Protein AF-A0A094PTX5-F1 (afdb_monomer)

pLDDT: mean 77.95, std 14.55, range [34.12, 91.06]

Secondary structure (DSSP, 8-state):
---------EEEE-TTS-EEEEESS-TTTSS-EEEEE-SS--TTS-SEEEEE-PPP-

Radius of gyration: 12.86 Å; Cα contacts (8 Å, |Δi|>4): 88; chains: 1; bounding box: 32×24×28 Å

Nearest PDB structures (foldseek):
  6yw7-assembly1_D  TM=5.124E-01  e=1.181E+00  Homo sapiens
  8p94-assembly1_D  TM=5.013E-01  e=1.416E+00  Homo sapiens
  1tyq-assembly1_D  TM=5.067E-01  e=1.597E+00  Bos taurus
  7tpt-assembly1_D  TM=5.651E-01  e=4.194E+00  Bos taurus
  5oqm-assembly1_l  TM=2.966E-01  e=2.160E+00  Saccharomyces cerevisiae S288C

Solvent-accessible surface area (backbone atoms only — not comparable to full-atom values): 3604 Å² total; per-residue (Å²): 131,88,80,76,74,99,55,72,73,43,75,50,76,46,97,85,59,30,36,40,35,41,31,67,58,33,96,87,78,58,34,33,27,41,38,40,37,45,74,60,71,50,94,95,45,71,47,58,48,76,51,74,57,71,86,83,132

Organism: NCBI:txid449393

Sequence (57 aa):
MAQLPKAGAMTAVFKDGSRVNFRPTSSSDGSPVIEIAFPKPTRGVPATQKIHFVEDK

Structure (mmCIF, N/CA/C/O backbone):
data_AF-A0A094PTX5-F1
#
_entry.id   AF-A0A094PTX5-F1
#
loop_
_atom_site.group_PDB
_atom_site.id
_atom_site.type_symbol
_atom_site.label_atom_id
_atom_site.label_alt_id
_atom_site.label_comp_id
_atom_site.label_asym_id
_atom_site.label_entity_id
_atom_site.label_seq_id
_atom_site.pdbx_PDB_ins_code
_atom_site.Cartn_x
_atom_site.Cartn_y
_atom_site.Cartn_z
_atom_site.occupancy
_atom_site.B_iso_or_equiv
_atom_site.auth_seq_id
_atom_site.auth_comp_id
_atom_site.auth_asym_id
_atom_site.auth_atom_id
_atom_site.pdbx_PDB_model_num
ATOM 1 N N . MET A 1 1 ? 18.682 -7.816 -6.274 1.00 34.12 1 MET A N 1
ATOM 2 C CA . MET A 1 1 ? 17.474 -7.156 -6.810 1.00 34.12 1 MET A CA 1
ATOM 3 C C . MET A 1 1 ? 16.264 -7.838 -6.194 1.00 34.12 1 MET A C 1
ATOM 5 O O . MET A 1 1 ? 16.101 -9.035 -6.402 1.00 34.12 1 MET A O 1
ATOM 9 N N . ALA A 1 2 ? 15.487 -7.145 -5.361 1.00 38.53 2 ALA A N 1
ATOM 10 C CA . ALA A 1 2 ? 14.258 -7.716 -4.815 1.00 38.53 2 ALA A CA 1
ATOM 11 C C . ALA A 1 2 ? 13.200 -7.701 -5.924 1.00 38.53 2 ALA A C 1
ATOM 13 O O . ALA A 1 2 ? 12.687 -6.648 -6.292 1.00 38.53 2 ALA A O 1
ATOM 14 N N . GLN A 1 3 ? 12.935 -8.865 -6.511 1.00 37.03 3 GLN A N 1
ATOM 15 C CA . GLN A 1 3 ? 11.920 -9.006 -7.543 1.00 37.03 3 GLN A CA 1
ATOM 16 C C . GLN A 1 3 ? 10.545 -8.965 -6.873 1.00 37.03 3 GLN A C 1
ATOM 18 O O . GLN A 1 3 ? 10.103 -9.947 -6.277 1.00 37.03 3 GLN A O 1
ATOM 23 N N . LEU A 1 4 ? 9.887 -7.805 -6.940 1.00 49.84 4 LEU A N 1
ATOM 24 C CA . LEU A 1 4 ? 8.480 -7.682 -6.571 1.00 49.84 4 LEU A CA 1
ATOM 25 C C . LEU A 1 4 ? 7.668 -8.658 -7.439 1.00 49.84 4 LEU A C 1
ATOM 27 O O . LEU A 1 4 ? 7.876 -8.705 -8.658 1.00 49.84 4 LEU A O 1
ATOM 31 N N . PRO A 1 5 ? 6.779 -9.474 -6.845 1.00 46.81 5 PRO A N 1
ATOM 32 C CA . PRO A 1 5 ? 5.983 -10.418 -7.609 1.00 46.81 5 PRO A CA 1
ATOM 33 C C . PRO A 1 5 ? 5.177 -9.664 -8.671 1.00 46.81 5 PRO A C 1
ATOM 35 O O . PRO A 1 5 ? 4.688 -8.561 -8.429 1.00 46.81 5 PRO A O 1
ATOM 38 N N . LYS A 1 6 ? 5.035 -10.279 -9.851 1.00 52.38 6 LYS A N 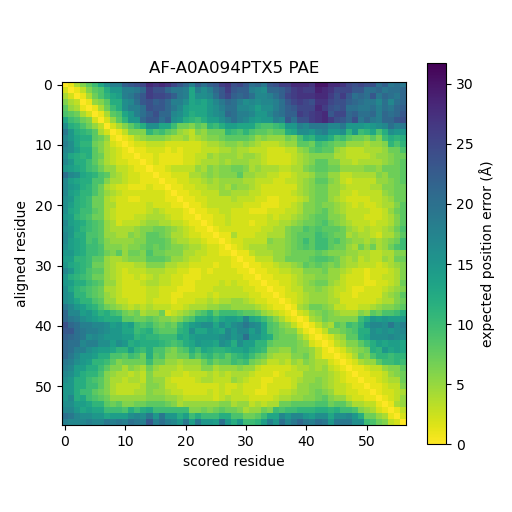1
ATOM 39 C CA . LYS A 1 6 ? 4.149 -9.857 -10.950 1.00 52.38 6 LYS A CA 1
ATOM 40 C C . LYS A 1 6 ? 2.687 -9.975 -10.481 1.00 52.38 6 LYS A C 1
ATOM 42 O O . LYS A 1 6 ? 1.947 -10.853 -10.907 1.00 52.38 6 LYS A O 1
ATOM 47 N N . ALA A 1 7 ? 2.295 -9.161 -9.514 1.00 51.44 7 ALA A N 1
ATOM 48 C CA . ALA A 1 7 ? 0.996 -9.212 -8.878 1.00 51.44 7 ALA A CA 1
ATOM 49 C C . ALA A 1 7 ? 0.197 -8.002 -9.351 1.00 51.44 7 ALA A C 1
ATOM 51 O O . ALA A 1 7 ? 0.660 -6.865 -9.249 1.00 51.44 7 ALA A O 1
ATOM 52 N N . GLY A 1 8 ? -1.006 -8.242 -9.879 1.00 62.84 8 GLY A N 1
ATOM 53 C CA . GLY A 1 8 ? -2.012 -7.189 -9.998 1.00 62.84 8 GLY A CA 1
ATOM 54 C C . GLY A 1 8 ? -2.221 -6.495 -8.648 1.00 62.84 8 GLY A C 1
ATOM 55 O O . GLY A 1 8 ? -1.733 -6.970 -7.623 1.00 62.84 8 GLY A O 1
ATOM 56 N N . ALA A 1 9 ? -2.920 -5.360 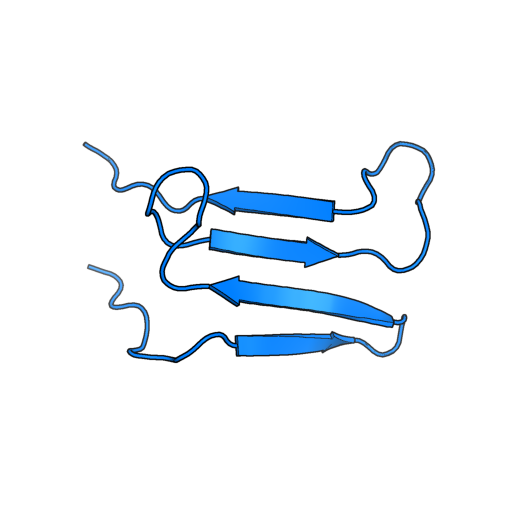-8.639 1.00 67.94 9 ALA A N 1
ATOM 57 C CA . ALA A 1 9 ? -3.170 -4.623 -7.402 1.00 67.94 9 ALA A CA 1
ATOM 58 C C . ALA A 1 9 ? -3.633 -5.577 -6.280 1.00 67.94 9 ALA A C 1
ATOM 60 O O . ALA A 1 9 ? -4.608 -6.310 -6.453 1.00 67.94 9 ALA A O 1
ATOM 61 N N . MET A 1 10 ? -2.897 -5.610 -5.165 1.00 80.75 10 MET A N 1
ATOM 62 C CA . MET A 1 10 ? -3.213 -6.475 -4.025 1.00 80.75 10 MET A CA 1
ATOM 63 C C . MET A 1 10 ? -3.809 -5.623 -2.918 1.00 80.75 10 MET A C 1
ATOM 65 O O . MET A 1 10 ? -3.226 -4.612 -2.535 1.00 80.75 10 MET A O 1
ATOM 69 N N . THR A 1 11 ? -4.941 -6.053 -2.372 1.00 85.81 11 THR A N 1
ATOM 70 C CA . THR A 1 11 ? -5.591 -5.383 -1.246 1.00 85.81 11 THR A CA 1
ATOM 71 C C . THR A 1 11 ? -5.660 -6.333 -0.061 1.00 85.81 11 THR A C 1
ATOM 73 O O . THR A 1 11 ? -6.261 -7.402 -0.151 1.00 85.81 11 THR A O 1
ATOM 76 N N . ALA A 1 12 ? -5.081 -5.923 1.063 1.00 87.38 12 ALA A N 1
ATOM 77 C CA . ALA A 1 12 ? -5.289 -6.542 2.363 1.00 87.38 12 ALA A CA 1
ATOM 78 C C . ALA A 1 12 ? -6.245 -5.673 3.186 1.00 87.38 12 ALA A C 1
ATOM 80 O O . ALA A 1 12 ? -6.085 -4.453 3.250 1.00 87.38 12 ALA A O 1
ATOM 81 N N . VAL A 1 13 ? -7.235 -6.300 3.820 1.00 88.81 13 VAL A N 1
ATOM 82 C CA . VAL A 1 13 ? -8.184 -5.637 4.722 1.00 88.81 13 VAL A CA 1
ATOM 83 C C . VAL A 1 13 ? -8.027 -6.239 6.110 1.00 88.81 13 VAL A C 1
ATOM 85 O O . VAL A 1 13 ? -8.088 -7.457 6.273 1.00 88.81 13 VAL A O 1
ATOM 88 N N . PHE A 1 14 ? -7.820 -5.389 7.109 1.00 87.75 14 PHE A N 1
ATOM 89 C CA . PHE A 1 14 ? -7.631 -5.803 8.494 1.00 87.75 14 PHE A CA 1
ATOM 90 C C . PHE A 1 14 ? -8.954 -5.757 9.264 1.00 87.75 14 PHE A C 1
ATOM 92 O O . PHE A 1 14 ? -9.919 -5.105 8.862 1.00 87.75 14 PHE A O 1
ATOM 99 N N . LYS A 1 15 ? -9.002 -6.456 10.406 1.00 87.94 15 LYS A N 1
ATOM 100 C CA . LYS A 1 15 ? -10.209 -6.561 11.249 1.00 87.94 15 LYS A CA 1
ATOM 101 C C . LYS A 1 15 ? -10.699 -5.214 11.786 1.00 87.94 15 LYS A C 1
ATOM 103 O O . LYS A 1 15 ? -11.880 -5.074 12.077 1.00 87.94 15 LYS A O 1
ATOM 108 N N . ASP A 1 16 ? -9.803 -4.243 11.923 1.00 84.56 16 ASP A N 1
ATOM 109 C CA . ASP A 1 16 ? -10.128 -2.885 12.363 1.00 84.56 16 ASP A CA 1
ATOM 110 C C . ASP A 1 16 ? -10.736 -2.015 11.246 1.00 84.56 16 ASP A C 1
ATOM 112 O O . ASP A 1 16 ? -11.155 -0.890 11.512 1.00 84.56 16 ASP A O 1
ATOM 116 N N . GLY A 1 17 ? -10.814 -2.535 10.015 1.00 84.69 17 GLY A N 1
ATOM 117 C CA . GLY A 1 17 ? -11.310 -1.847 8.826 1.00 84.69 17 GLY A CA 1
ATOM 118 C C . GLY A 1 17 ? -10.229 -1.118 8.026 1.00 84.69 17 GLY A C 1
ATOM 119 O O . GLY A 1 17 ? -10.545 -0.548 6.978 1.00 84.69 17 GLY A O 1
ATOM 120 N N . SER A 1 18 ? -8.973 -1.126 8.486 1.00 86.19 18 SER A N 1
ATOM 121 C CA . SER A 1 18 ? -7.851 -0.574 7.725 1.00 86.19 18 SER A CA 1
ATOM 122 C C . SER A 1 18 ? -7.558 -1.400 6.481 1.00 86.19 18 SER A C 1
ATOM 124 O O . SER A 1 18 ? -7.886 -2.589 6.390 1.00 86.19 18 SER A O 1
ATOM 126 N N . ARG A 1 19 ? -6.999 -0.736 5.469 1.00 89.00 19 ARG A N 1
ATOM 127 C CA . ARG A 1 19 ? -6.731 -1.334 4.160 1.00 89.00 19 ARG A CA 1
ATOM 128 C C . ARG A 1 19 ? -5.321 -0.998 3.720 1.00 89.00 19 ARG A C 1
ATOM 130 O O . ARG A 1 19 ? -4.924 0.161 3.777 1.00 89.00 19 ARG A O 1
ATOM 137 N N . VAL A 1 20 ? -4.598 -1.999 3.240 1.00 89.75 20 VAL A N 1
ATOM 138 C CA . VAL A 1 20 ? -3.299 -1.831 2.586 1.00 89.75 20 VAL A CA 1
ATOM 139 C C . VAL A 1 20 ? -3.459 -2.251 1.133 1.00 89.75 20 VAL A C 1
ATOM 141 O O . VAL A 1 20 ? -3.798 -3.398 0.853 1.00 89.75 20 VAL A O 1
ATOM 144 N N . ASN A 1 21 ? -3.239 -1.313 0.216 1.00 88.25 21 ASN A N 1
ATOM 145 C CA . ASN A 1 21 ? -3.282 -1.533 -1.222 1.00 88.25 21 ASN A CA 1
ATOM 146 C C . ASN A 1 21 ? -1.867 -1.448 -1.783 1.00 88.25 21 ASN A C 1
ATOM 148 O O . ASN A 1 21 ? -1.259 -0.380 -1.775 1.00 88.25 21 ASN A O 1
ATOM 152 N N . PHE A 1 22 ? -1.361 -2.548 -2.321 1.00 88.75 22 PHE A N 1
ATOM 153 C CA . PHE A 1 22 ? -0.182 -2.529 -3.171 1.00 88.75 22 PHE A CA 1
ATOM 154 C C . PHE A 1 22 ? -0.602 -2.252 -4.614 1.00 88.75 22 PHE A C 1
ATOM 156 O O . PHE A 1 22 ? -1.457 -2.952 -5.164 1.00 88.75 22 PHE A O 1
ATOM 163 N N . ARG A 1 23 ? 0.015 -1.246 -5.237 1.00 86.75 23 ARG A N 1
ATOM 164 C CA . ARG A 1 23 ? -0.143 -0.944 -6.660 1.00 86.75 23 ARG A CA 1
ATOM 165 C C . ARG A 1 23 ? 1.229 -0.988 -7.339 1.00 86.75 23 ARG A C 1
ATOM 167 O O . ARG A 1 23 ? 2.117 -0.243 -6.929 1.00 86.75 23 ARG A O 1
ATOM 174 N N . PRO A 1 24 ? 1.399 -1.785 -8.408 1.00 83.62 24 PRO A N 1
ATOM 175 C CA . PRO A 1 24 ? 2.650 -1.820 -9.170 1.00 83.62 24 PRO A CA 1
ATOM 176 C C . PRO A 1 24 ? 3.002 -0.488 -9.837 1.00 83.62 24 PRO A C 1
ATOM 178 O O . PRO A 1 24 ? 4.165 -0.231 -10.120 1.00 83.62 24 PRO A O 1
ATOM 181 N N . THR A 1 25 ? 1.993 0.342 -10.108 1.00 84.31 25 THR A N 1
ATOM 182 C CA . THR A 1 25 ? 2.153 1.629 -10.784 1.00 84.31 25 THR A CA 1
ATOM 183 C C . THR A 1 25 ? 1.273 2.663 -10.099 1.00 84.31 25 THR A C 1
ATOM 185 O O . THR A 1 25 ? 0.041 2.580 -10.114 1.00 84.31 25 THR A O 1
ATOM 188 N N . SER A 1 26 ? 1.919 3.632 -9.467 1.00 83.50 26 SER A N 1
ATOM 189 C CA . SER A 1 26 ? 1.310 4.832 -8.914 1.00 83.50 26 SER A CA 1
ATOM 190 C C . SER A 1 26 ? 0.842 5.760 -10.033 1.00 83.50 26 SER A C 1
ATOM 192 O O . SER A 1 26 ? 1.568 6.015 -10.992 1.00 83.50 26 SER A O 1
ATOM 194 N N . SER A 1 27 ? -0.355 6.331 -9.888 1.00 80.94 27 SER A N 1
ATOM 195 C CA . SER A 1 27 ? -0.866 7.356 -10.805 1.00 80.94 27 SER A CA 1
ATOM 196 C C . SER A 1 27 ? -0.188 8.722 -10.633 1.00 80.94 27 SER A C 1
ATOM 198 O O . SER A 1 27 ? -0.465 9.627 -11.412 1.00 80.94 27 SER A O 1
ATOM 200 N N . SER A 1 28 ? 0.634 8.901 -9.594 1.00 82.44 28 SER A N 1
ATOM 201 C CA . SER A 1 28 ? 1.293 10.177 -9.286 1.00 82.44 28 SER A CA 1
ATOM 202 C C . SER A 1 28 ? 2.677 10.298 -9.923 1.00 82.44 28 SER A C 1
ATOM 204 O O . SER A 1 28 ? 3.034 11.369 -10.394 1.00 82.44 28 SER A O 1
ATOM 206 N N . ASP A 1 29 ? 3.451 9.215 -9.931 1.00 83.62 29 ASP A N 1
ATOM 207 C CA . ASP A 1 29 ? 4.874 9.213 -10.297 1.00 83.62 29 ASP A CA 1
ATOM 208 C C . ASP A 1 29 ? 5.314 7.928 -11.024 1.00 83.62 29 ASP A C 1
ATOM 210 O O . ASP A 1 29 ? 6.492 7.758 -11.319 1.00 83.62 29 ASP A O 1
ATOM 214 N N . GLY A 1 30 ? 4.387 7.006 -11.311 1.00 84.94 30 GLY A N 1
ATOM 215 C CA . GLY A 1 30 ? 4.670 5.758 -12.026 1.00 84.94 30 GLY A CA 1
ATOM 216 C C . GLY A 1 30 ? 5.419 4.694 -11.217 1.00 84.94 30 GLY A C 1
ATOM 217 O O . GLY A 1 30 ? 5.525 3.560 -11.682 1.00 84.94 30 GLY A O 1
ATOM 218 N N . SER A 1 31 ? 5.893 5.011 -10.009 1.00 87.38 31 SER A N 1
ATOM 219 C CA . SER A 1 31 ? 6.616 4.068 -9.152 1.00 87.38 31 SER A CA 1
ATOM 220 C C . SER A 1 31 ? 5.675 3.031 -8.515 1.00 87.38 31 SER A C 1
ATOM 222 O O . SER A 1 31 ? 4.470 3.284 -8.375 1.00 87.38 31 SER A O 1
ATOM 224 N N . PRO A 1 32 ? 6.174 1.851 -8.109 1.00 89.69 32 PRO A N 1
ATOM 225 C CA . PRO A 1 32 ? 5.425 0.965 -7.228 1.00 89.69 32 PRO A CA 1
ATOM 226 C C . PRO A 1 32 ? 5.081 1.684 -5.920 1.00 89.69 32 PRO A C 1
ATOM 228 O O . PRO A 1 32 ? 5.923 2.363 -5.333 1.00 89.69 32 PRO A O 1
ATOM 231 N N . VAL A 1 33 ? 3.847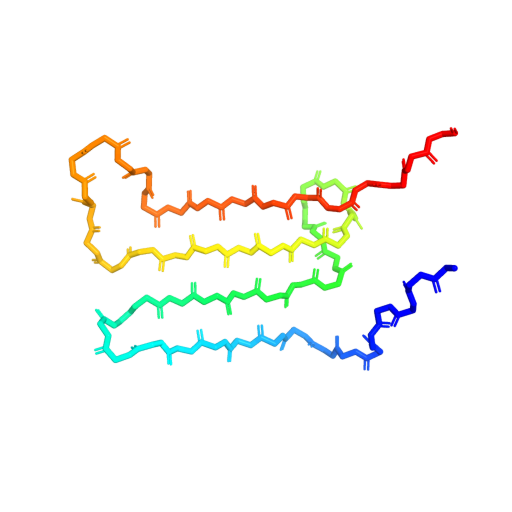 1.526 -5.443 1.00 91.06 33 VAL A N 1
ATOM 232 C CA . VAL A 1 33 ? 3.353 2.228 -4.252 1.00 91.06 33 VAL A CA 1
ATOM 233 C C . VAL A 1 33 ? 2.567 1.301 -3.334 1.00 91.06 33 VAL A C 1
ATOM 235 O O . VAL A 1 33 ? 1.795 0.449 -3.780 1.00 91.06 33 VAL A O 1
ATOM 238 N N . ILE A 1 3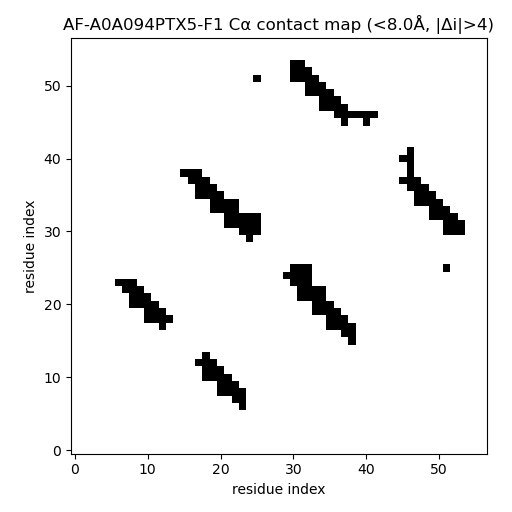4 ? 2.734 1.504 -2.029 1.00 90.75 34 ILE A N 1
ATOM 239 C CA . ILE A 1 34 ? 1.833 0.977 -1.003 1.00 90.75 34 ILE A CA 1
ATOM 240 C C . ILE A 1 34 ? 0.979 2.127 -0.477 1.00 90.75 34 ILE A C 1
ATOM 242 O O . ILE A 1 34 ? 1.501 3.111 0.044 1.00 90.75 34 ILE A O 1
ATOM 246 N N . GLU A 1 35 ? -0.339 1.998 -0.595 1.00 89.50 35 GLU A N 1
ATOM 247 C CA . GLU A 1 35 ? -1.309 2.910 0.007 1.00 89.50 35 GLU A CA 1
ATOM 248 C C . GLU A 1 35 ? -1.910 2.270 1.261 1.00 89.50 35 GLU A C 1
ATOM 250 O O . GLU A 1 35 ? -2.447 1.165 1.208 1.00 89.50 35 GLU A O 1
ATOM 255 N N . ILE A 1 36 ? -1.860 2.977 2.384 1.00 88.81 36 ILE A N 1
ATOM 256 C CA . ILE A 1 36 ? -2.430 2.551 3.662 1.00 88.81 36 ILE A CA 1
ATOM 257 C C . ILE A 1 36 ? -3.593 3.485 3.978 1.00 88.81 36 ILE A C 1
ATOM 259 O O . ILE A 1 36 ? -3.387 4.684 4.152 1.00 88.81 36 ILE A O 1
ATOM 263 N N . ALA A 1 37 ? -4.810 2.955 4.040 1.00 88.00 37 ALA A N 1
ATOM 264 C CA . ALA A 1 37 ? -6.014 3.702 4.383 1.00 88.00 37 ALA A CA 1
ATOM 265 C C . ALA A 1 37 ? -6.507 3.308 5.779 1.00 88.00 37 ALA A C 1
ATOM 267 O O . ALA A 1 37 ? -6.741 2.129 6.060 1.00 88.00 37 ALA A O 1
ATOM 268 N N . PHE A 1 38 ? -6.701 4.309 6.636 1.00 85.25 38 PHE A N 1
ATOM 269 C CA . PHE A 1 38 ? -7.207 4.134 7.993 1.00 85.25 38 PHE A CA 1
ATOM 270 C C . PHE A 1 38 ? -8.707 4.467 8.034 1.00 85.25 38 PHE A C 1
ATOM 272 O O . PHE A 1 38 ? -9.120 5.502 7.513 1.00 85.25 38 PHE A O 1
ATOM 279 N N . PRO A 1 39 ? -9.545 3.624 8.659 1.00 79.19 39 PRO A N 1
ATOM 280 C CA . PRO A 1 39 ? -10.999 3.789 8.647 1.00 79.19 39 PRO A CA 1
ATOM 281 C C . PRO A 1 39 ? -11.465 4.909 9.582 1.00 79.19 39 PRO A C 1
ATOM 283 O O . PRO A 1 39 ? -12.573 5.419 9.439 1.00 79.19 39 PRO A O 1
ATOM 286 N N . LYS A 1 40 ? -10.627 5.292 10.550 1.00 75.62 40 LYS A N 1
ATOM 287 C CA . LYS A 1 40 ? -10.866 6.410 11.456 1.00 75.62 40 LYS A CA 1
ATOM 288 C C . LYS A 1 40 ? -9.648 7.328 11.430 1.00 75.62 40 LYS A C 1
ATOM 290 O O . LYS A 1 40 ? -8.529 6.822 11.512 1.00 75.62 40 LYS A O 1
ATOM 295 N N . PRO A 1 41 ? -9.839 8.653 11.347 1.00 65.50 41 PRO A N 1
ATOM 296 C CA . PRO A 1 41 ? -8.744 9.588 11.527 1.00 65.50 41 PRO A CA 1
ATOM 297 C C . PRO A 1 41 ? -8.260 9.492 12.978 1.00 65.50 41 PRO A C 1
ATOM 299 O O . PRO A 1 41 ? -8.906 9.982 13.905 1.00 65.50 41 PRO A O 1
ATOM 302 N N . THR A 1 42 ? -7.134 8.817 13.191 1.00 69.19 42 THR A N 1
ATOM 303 C CA . THR A 1 42 ? -6.411 8.871 14.464 1.00 69.19 42 THR A CA 1
ATOM 304 C C . THR A 1 42 ? -5.853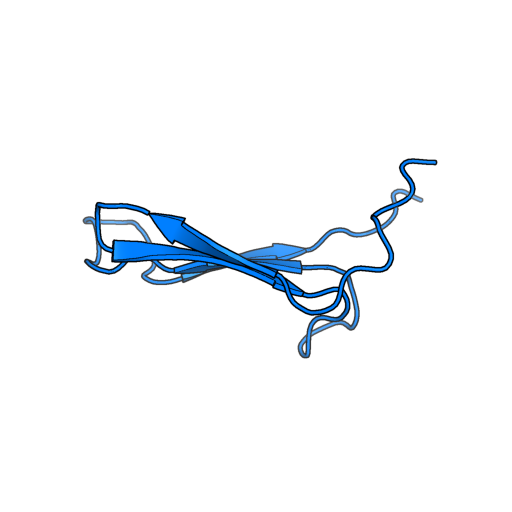 10.285 14.610 1.00 69.19 42 THR A C 1
ATOM 306 O O . THR A 1 42 ? -5.368 10.861 13.638 1.00 69.19 42 THR A O 1
ATOM 309 N N . ARG A 1 43 ? -5.946 10.896 15.797 1.00 77.50 43 ARG A N 1
ATOM 310 C CA . ARG A 1 43 ? -5.527 12.293 16.009 1.00 77.50 43 ARG A CA 1
ATOM 311 C C .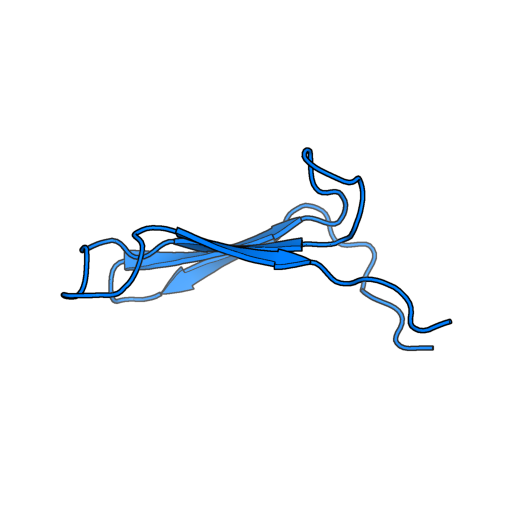 ARG A 1 43 ? -4.061 12.473 15.581 1.00 77.50 43 ARG A C 1
ATOM 313 O O . ARG A 1 43 ? -3.176 11.880 16.185 1.00 77.50 43 ARG A O 1
ATOM 320 N N . GLY A 1 44 ? -3.824 13.272 14.540 1.00 72.50 44 GLY A N 1
ATOM 321 C CA . GLY A 1 44 ? -2.486 13.502 13.976 1.00 72.50 44 GLY A CA 1
ATOM 322 C C . GLY A 1 44 ? -2.022 12.490 12.917 1.00 72.50 44 GLY A C 1
ATOM 323 O O . GLY A 1 44 ? -0.911 12.629 12.419 1.00 72.50 44 GLY A O 1
ATOM 324 N N . VAL A 1 45 ? -2.849 11.510 12.535 1.00 69.94 45 VAL A N 1
ATOM 325 C CA . VAL A 1 45 ? -2.550 10.550 11.461 1.00 69.94 45 VAL A CA 1
ATOM 326 C C . VAL A 1 45 ? -3.447 10.845 10.255 1.00 69.94 45 VAL A C 1
ATOM 328 O O . VAL A 1 45 ? -4.672 10.868 10.399 1.00 69.94 45 VAL A O 1
ATOM 331 N N . PRO A 1 46 ? -2.878 11.071 9.058 1.00 73.94 46 PRO A N 1
ATOM 332 C CA . PRO A 1 46 ? -3.675 11.276 7.857 1.00 73.94 46 PRO A CA 1
ATOM 333 C C . PRO A 1 46 ? -4.494 10.021 7.535 1.00 73.94 46 PRO A C 1
ATOM 335 O O . PRO A 1 46 ? -4.022 8.897 7.700 1.00 73.94 46 PRO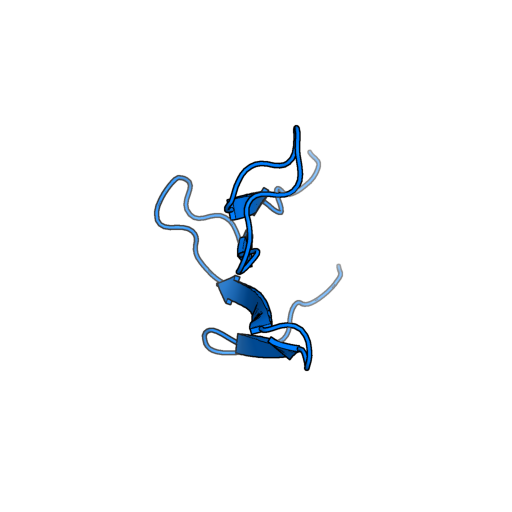 A O 1
ATOM 338 N N . ALA A 1 47 ? -5.719 10.213 7.038 1.00 82.44 47 ALA A N 1
ATOM 339 C CA . ALA A 1 47 ? -6.637 9.123 6.690 1.00 82.44 47 ALA A CA 1
ATOM 340 C C . ALA A 1 47 ? -6.061 8.158 5.637 1.00 82.44 47 ALA A C 1
ATOM 342 O O . ALA A 1 47 ? -6.507 7.018 5.508 1.00 82.44 47 ALA A O 1
ATOM 343 N N . THR A 1 48 ? -5.068 8.606 4.869 1.00 85.62 48 THR A N 1
ATOM 344 C CA . THR A 1 48 ? -4.339 7.782 3.909 1.00 85.62 48 THR A CA 1
ATOM 345 C C . THR A 1 48 ? -2.862 8.154 3.919 1.00 85.62 48 THR A C 1
ATOM 347 O O . THR A 1 48 ? -2.517 9.333 3.950 1.00 85.62 48 THR A O 1
ATOM 350 N N . GLN A 1 49 ? -1.998 7.147 3.868 1.00 87.81 49 GLN A N 1
ATOM 351 C CA . GLN A 1 49 ? -0.555 7.286 3.686 1.00 87.81 49 GLN A CA 1
ATOM 352 C C . GLN A 1 49 ? -0.132 6.550 2.418 1.00 87.81 49 GLN A C 1
ATOM 354 O O . GLN A 1 49 ? -0.713 5.519 2.079 1.00 87.81 49 GLN A O 1
ATOM 3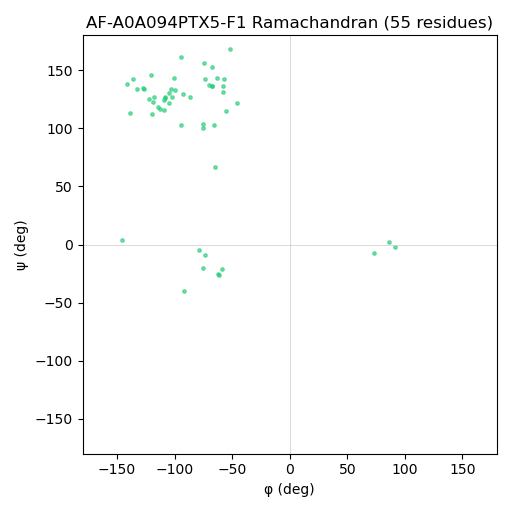59 N N . LYS A 1 50 ? 0.872 7.076 1.715 1.00 89.12 50 LYS A N 1
ATOM 360 C CA . LYS A 1 50 ? 1.445 6.453 0.520 1.00 89.12 50 LYS A CA 1
ATOM 361 C C . LYS A 1 50 ? 2.952 6.328 0.679 1.00 89.12 50 LYS A C 1
ATOM 363 O O . LYS A 1 50 ? 3.601 7.288 1.084 1.00 89.12 50 LYS A O 1
ATOM 368 N N . ILE A 1 51 ? 3.485 5.158 0.354 1.00 88.50 51 ILE A N 1
ATOM 369 C CA . ILE A 1 51 ? 4.918 4.861 0.378 1.00 88.50 51 ILE A CA 1
ATOM 370 C C . ILE A 1 51 ? 5.320 4.474 -1.040 1.00 88.50 51 ILE A C 1
ATOM 372 O O . ILE A 1 51 ? 4.878 3.441 -1.543 1.00 88.50 51 ILE A O 1
ATOM 376 N N . HIS A 1 52 ? 6.121 5.326 -1.674 1.00 87.19 52 HIS A N 1
ATOM 377 C CA . HIS A 1 52 ? 6.619 5.135 -3.033 1.00 87.19 52 HIS A CA 1
ATOM 378 C C . HIS A 1 52 ? 7.975 4.432 -2.984 1.00 87.19 52 HIS A C 1
ATOM 380 O O . HIS A 1 52 ? 8.865 4.846 -2.240 1.00 87.19 52 HIS A O 1
ATOM 386 N N . PHE A 1 53 ? 8.123 3.364 -3.764 1.00 84.00 53 PHE A N 1
ATOM 387 C CA . PHE A 1 53 ? 9.371 2.622 -3.887 1.00 84.00 53 PHE A CA 1
ATOM 388 C C . PHE A 1 53 ? 10.132 3.165 -5.090 1.00 84.00 53 PHE A C 1
ATOM 390 O O . PHE A 1 53 ? 9.796 2.869 -6.234 1.00 84.00 53 PHE A O 1
ATOM 397 N N . VAL A 1 54 ? 11.147 3.979 -4.820 1.00 84.00 54 VAL A N 1
ATOM 398 C CA . VAL A 1 54 ? 12.074 4.488 -5.834 1.00 84.00 54 VAL A CA 1
ATOM 399 C C . VAL A 1 54 ? 13.362 3.670 -5.791 1.00 84.00 54 VAL A C 1
ATOM 401 O O . VAL A 1 54 ? 13.782 3.240 -4.716 1.00 84.00 54 VAL A O 1
ATOM 404 N N . GLU A 1 55 ? 13.968 3.414 -6.949 1.00 78.94 55 GLU A N 1
ATOM 405 C CA . GLU A 1 55 ? 15.295 2.797 -6.993 1.00 78.94 55 GLU A CA 1
ATOM 406 C C . GLU A 1 55 ? 16.334 3.772 -6.427 1.00 78.94 55 GLU A C 1
ATOM 408 O O . GLU A 1 55 ? 16.295 4.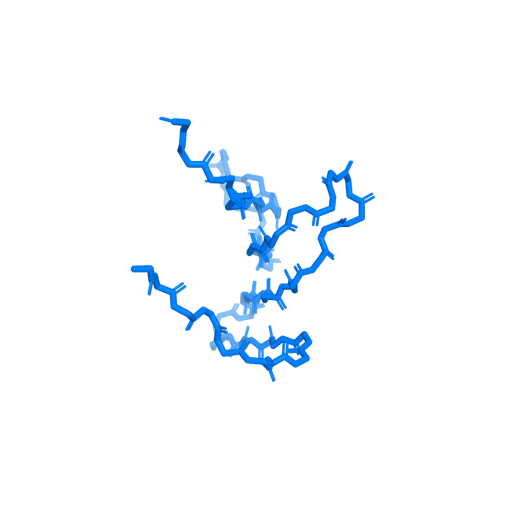973 -6.715 1.00 78.94 55 GLU A O 1
ATOM 413 N N . ASP A 1 56 ? 17.235 3.249 -5.596 1.00 76.31 56 ASP A N 1
ATOM 414 C CA . ASP A 1 56 ? 18.403 3.996 -5.136 1.00 76.31 56 ASP A CA 1
ATOM 415 C C . ASP A 1 56 ? 19.412 4.112 -6.289 1.00 76.31 56 ASP A C 1
ATOM 417 O O . ASP A 1 56 ? 19.522 3.189 -7.103 1.00 76.31 56 ASP A O 1
ATOM 421 N N . LYS A 1 57 ? 20.079 5.263 -6.402 1.00 64.50 57 LYS A N 1
ATOM 422 C CA . LYS A 1 57 ? 20.919 5.611 -7.564 1.00 64.50 57 LYS A CA 1
ATOM 423 C C . LYS A 1 57 ? 22.294 4.955 -7.546 1.00 64.50 57 LYS A C 1
ATOM 425 O O . LYS A 1 57 ? 22.904 4.882 -6.460 1.00 64.50 57 LYS A O 1
#

Foldseek 3Di:
DPDDPPDDWDWDADPQRKIWIWHCQDPPHGFTKIKIAHPDPDVPRDRIDMDGDDDDD

Mean predicted aligned error: 7.92 Å